Protein AF-A0A5K1JCP0-F1 (afdb_monomer)

Organism: NCBI:txid74426

pLDDT: mean 72.77, std 20.05, range [24.59, 98.25]

Structure (mmCIF, N/CA/C/O backbone):
data_AF-A0A5K1JCP0-F1
#
_entry.id   AF-A0A5K1JCP0-F1
#
loop_
_atom_site.group_PDB
_atom_site.id
_atom_site.type_symbol
_atom_site.label_atom_id
_atom_site.label_alt_id
_atom_site.label_comp_id
_atom_site.label_asym_id
_atom_site.label_entity_id
_atom_site.label_seq_id
_atom_site.pdbx_PDB_ins_code
_atom_site.Cartn_x
_atom_site.Cartn_y
_atom_site.Cartn_z
_atom_site.occupancy
_atom_site.B_iso_or_equiv
_atom_site.auth_seq_id
_atom_site.auth_comp_id
_atom_site.auth_asym_id
_atom_site.auth_atom_id
_atom_site.pdbx_PDB_model_num
ATOM 1 N N . MET A 1 1 ? -26.012 -19.043 0.066 1.00 44.84 1 MET A N 1
ATOM 2 C CA . MET A 1 1 ? -24.870 -18.541 0.856 1.00 44.84 1 MET A CA 1
ATOM 3 C C . MET A 1 1 ? -23.805 -19.621 0.827 1.00 44.84 1 MET A C 1
ATOM 5 O O . MET A 1 1 ? -23.989 -20.650 1.457 1.00 44.84 1 MET A O 1
ATOM 9 N N . GLN A 1 2 ? -22.771 -19.433 0.012 1.00 24.59 2 GLN A N 1
ATOM 10 C CA . GLN A 1 2 ? -21.590 -20.290 -0.040 1.00 24.59 2 GLN A CA 1
ATOM 11 C C . GLN A 1 2 ? -20.403 -19.359 -0.281 1.00 24.59 2 GLN A C 1
ATOM 13 O O . GLN A 1 2 ? -20.394 -18.589 -1.238 1.00 24.59 2 GLN A O 1
ATOM 18 N N . VAL A 1 3 ? -19.486 -19.356 0.679 1.00 40.62 3 VAL A N 1
ATOM 19 C CA . VAL A 1 3 ? -18.186 -18.690 0.624 1.00 40.62 3 VAL A CA 1
ATOM 20 C C . VAL A 1 3 ? -17.167 -19.762 0.226 1.00 40.62 3 VAL A C 1
ATOM 22 O O . VAL A 1 3 ? -17.354 -20.922 0.589 1.00 40.62 3 VAL A O 1
ATOM 25 N N . MET A 1 4 ? -16.077 -19.325 -0.411 1.00 38.41 4 MET A N 1
ATOM 26 C CA . MET A 1 4 ? -14.826 -20.035 -0.736 1.00 38.41 4 MET A CA 1
ATOM 27 C C . MET A 1 4 ? -14.733 -20.625 -2.149 1.00 38.41 4 MET A C 1
ATOM 29 O O . MET A 1 4 ? -15.557 -21.427 -2.569 1.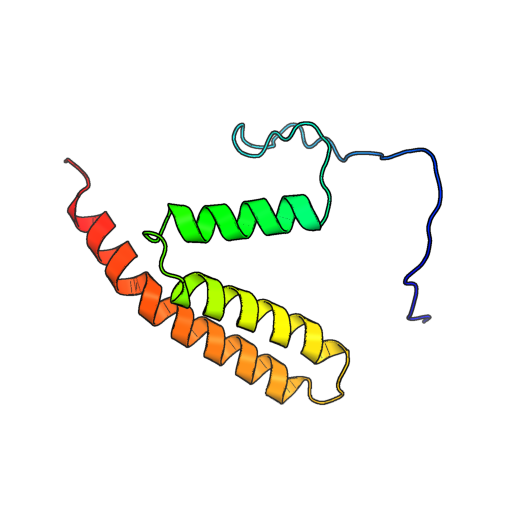00 38.41 4 MET A O 1
ATOM 33 N N . GLY A 1 5 ? -13.661 -20.226 -2.837 1.00 29.78 5 GLY A N 1
ATOM 34 C CA . GLY A 1 5 ? -13.209 -20.767 -4.114 1.00 29.78 5 GLY A CA 1
ATOM 35 C C . GLY A 1 5 ? -11.961 -20.028 -4.607 1.00 29.78 5 GLY A C 1
ATOM 36 O O . GLY A 1 5 ? -12.033 -19.244 -5.544 1.00 29.78 5 GLY A O 1
ATOM 37 N N . VAL A 1 6 ? -10.822 -20.226 -3.929 1.00 55.28 6 VAL A N 1
ATOM 38 C CA . VAL A 1 6 ? -9.549 -20.389 -4.663 1.00 55.28 6 VAL A CA 1
ATOM 39 C C . VAL A 1 6 ? -9.742 -21.638 -5.499 1.00 55.28 6 VAL A C 1
ATOM 41 O O . VAL A 1 6 ? -10.282 -22.561 -4.913 1.00 55.28 6 VAL A O 1
ATOM 44 N N . GLU A 1 7 ? -9.329 -21.666 -6.769 1.00 38.16 7 GLU A N 1
ATOM 45 C CA . GLU A 1 7 ? -9.083 -22.870 -7.594 1.00 38.16 7 GLU A CA 1
ATOM 46 C C . GLU A 1 7 ? -8.894 -22.392 -9.061 1.00 38.16 7 GLU A C 1
ATOM 48 O O . GLU A 1 7 ? -9.481 -21.383 -9.437 1.00 38.16 7 GLU A O 1
ATOM 53 N N . LEU A 1 8 ? -8.094 -22.932 -9.982 1.00 35.41 8 LEU A N 1
ATOM 54 C CA . LEU A 1 8 ? -7.198 -24.081 -10.139 1.00 35.41 8 LEU A CA 1
ATOM 55 C C . LEU A 1 8 ? -6.272 -23.731 -11.318 1.00 35.41 8 LEU A C 1
ATOM 57 O O . LEU A 1 8 ? -6.566 -22.823 -12.101 1.00 35.41 8 LEU A O 1
ATOM 61 N N . GLU A 1 9 ? -5.168 -24.454 -11.473 1.00 52.81 9 GLU A N 1
ATOM 62 C CA . GLU A 1 9 ? -4.559 -24.590 -12.797 1.00 52.81 9 GLU A CA 1
ATOM 63 C C . GLU A 1 9 ? -5.617 -25.168 -13.751 1.00 52.81 9 GLU A C 1
ATOM 65 O O . GLU A 1 9 ? -6.113 -26.251 -13.470 1.00 52.81 9 GLU A O 1
ATOM 70 N N . ASP A 1 10 ? -5.989 -24.464 -14.830 1.00 40.44 10 ASP A N 1
ATOM 71 C CA . ASP A 1 10 ? -6.170 -25.115 -16.134 1.00 40.44 10 ASP A CA 1
ATOM 72 C C . ASP A 1 10 ? -6.374 -24.166 -17.332 1.00 40.44 10 ASP A C 1
ATOM 74 O O . ASP A 1 10 ? -6.848 -23.033 -17.238 1.00 40.44 10 ASP A O 1
ATOM 78 N N . ASN A 1 11 ? -5.920 -24.703 -18.462 1.00 47.84 11 ASN A N 1
ATOM 79 C CA . ASN A 1 11 ? -5.794 -24.207 -19.831 1.00 47.84 11 ASN A CA 1
ATOM 80 C C . ASN A 1 11 ? -6.986 -23.456 -20.473 1.00 47.84 11 ASN A C 1
ATOM 82 O O . ASN A 1 11 ? -8.154 -23.728 -20.226 1.00 47.84 11 ASN A O 1
ATOM 86 N N . ASP A 1 12 ? -6.625 -22.615 -21.455 1.00 48.75 12 ASP A N 1
ATOM 87 C CA . ASP A 1 12 ? -7.416 -22.232 -22.641 1.00 48.75 12 ASP A CA 1
ATOM 88 C C . ASP A 1 12 ? -8.704 -21.404 -22.475 1.00 48.75 12 ASP A C 1
ATOM 90 O O . ASP A 1 12 ? -9.805 -21.809 -22.841 1.00 48.75 12 ASP A O 1
ATOM 94 N N . ARG A 1 13 ? -8.528 -20.138 -22.076 1.00 45.03 13 ARG A N 1
ATOM 95 C CA . ARG A 1 13 ? -8.909 -18.929 -22.855 1.00 45.03 13 ARG A CA 1
ATOM 96 C C . ARG A 1 13 ? -8.867 -17.713 -21.935 1.00 45.03 13 ARG A C 1
ATOM 98 O O . ARG A 1 13 ? -9.802 -17.430 -21.193 1.00 45.03 13 ARG A O 1
ATOM 105 N N . LYS A 1 14 ? -7.781 -16.943 -22.024 1.00 43.97 14 LYS A N 1
ATOM 106 C CA . LYS A 1 14 ? -7.708 -15.603 -21.429 1.00 43.97 14 LYS A CA 1
ATOM 107 C C . LYS A 1 14 ? -8.642 -14.683 -22.211 1.00 43.97 14 LYS A C 1
ATOM 109 O O . LYS A 1 14 ? -8.235 -14.108 -23.216 1.00 43.97 14 LYS A O 1
ATOM 114 N N . VAL A 1 15 ? -9.894 -14.561 -21.780 1.00 42.59 15 VAL A N 1
ATOM 115 C CA . VAL A 1 15 ? -10.753 -13.468 -22.243 1.00 42.59 15 VAL A CA 1
ATOM 116 C C . VAL A 1 15 ? -10.279 -12.215 -21.523 1.00 42.59 15 VAL A C 1
ATOM 118 O O . VAL A 1 15 ? -10.600 -11.964 -20.366 1.00 42.59 15 VAL A O 1
ATOM 121 N N . LEU A 1 16 ? -9.409 -11.486 -22.207 1.00 48.72 16 LEU A N 1
ATOM 122 C CA . LEU A 1 16 ? -8.891 -10.204 -21.771 1.00 48.72 16 LEU A CA 1
ATOM 123 C C . LEU A 1 16 ? -9.989 -9.175 -22.021 1.00 48.72 16 LEU A C 1
ATOM 125 O O . LEU A 1 16 ? -10.410 -8.984 -23.160 1.00 48.72 16 LEU A O 1
ATOM 129 N N . THR A 1 17 ? -10.492 -8.552 -20.960 1.00 46.53 17 THR A N 1
ATOM 130 C CA . THR A 1 17 ? -11.445 -7.445 -21.058 1.00 46.53 17 THR A CA 1
ATOM 131 C C . THR A 1 17 ? -10.779 -6.293 -21.807 1.00 46.53 17 THR A C 1
ATOM 133 O O . THR A 1 17 ? -9.910 -5.617 -21.257 1.00 46.53 17 THR A O 1
ATOM 136 N N . TYR A 1 18 ? -11.140 -6.110 -23.077 1.00 47.50 18 TYR A N 1
ATOM 137 C CA . TYR A 1 18 ? -10.761 -4.943 -23.866 1.00 47.50 18 TYR A CA 1
ATOM 138 C C . TYR A 1 18 ? -11.735 -3.816 -23.531 1.00 47.50 18 TYR A C 1
ATOM 140 O O . TYR A 1 18 ? -12.907 -3.881 -23.895 1.00 47.50 18 TYR A O 1
ATOM 148 N N . ASP A 1 19 ? -11.254 -2.819 -22.799 1.00 50.97 19 ASP A N 1
ATOM 149 C CA . ASP A 1 19 ? -11.982 -1.577 -22.563 1.00 50.97 19 ASP A CA 1
ATOM 150 C C . ASP A 1 19 ? -11.562 -0.569 -23.644 1.00 50.97 19 ASP A C 1
ATOM 152 O O . ASP A 1 19 ? -10.394 -0.175 -23.715 1.00 50.97 19 ASP A O 1
ATOM 156 N N . SER A 1 20 ? -12.488 -0.214 -24.538 1.00 51.81 20 SER A N 1
ATOM 157 C CA . SER A 1 20 ? -12.230 0.669 -25.684 1.00 51.81 20 SER A CA 1
ATOM 158 C C . SER A 1 20 ? -11.939 2.116 -25.287 1.00 51.81 20 SER A C 1
ATOM 160 O O . SER A 1 20 ? -11.323 2.835 -26.071 1.00 51.81 20 SER A O 1
ATOM 162 N N . ASP A 1 21 ? -12.325 2.525 -24.076 1.00 57.34 21 ASP A N 1
ATOM 163 C CA . ASP A 1 21 ? -12.120 3.883 -23.558 1.00 57.34 21 ASP A CA 1
ATOM 164 C C . ASP A 1 21 ? -10.877 3.985 -22.655 1.00 57.34 21 ASP A C 1
ATOM 166 O O . ASP A 1 21 ? -10.618 5.011 -22.021 1.00 57.34 21 ASP A O 1
ATOM 170 N N . CYS A 1 22 ? -10.068 2.923 -22.614 1.00 50.31 22 CYS A N 1
ATOM 171 C CA . CYS A 1 22 ? -8.858 2.834 -21.814 1.00 50.31 22 CYS A CA 1
ATOM 172 C C . CYS A 1 22 ? -7.802 3.859 -22.289 1.00 50.31 22 CYS A C 1
ATOM 174 O O . CYS A 1 22 ? -7.326 3.774 -23.430 1.00 50.31 22 CYS A O 1
ATOM 176 N N . PRO A 1 23 ? -7.391 4.833 -21.445 1.00 55.03 23 PRO A N 1
ATOM 177 C CA . PRO A 1 23 ? -6.382 5.816 -21.818 1.00 55.03 23 PRO A CA 1
ATOM 178 C C . PRO A 1 23 ? -5.103 5.151 -22.329 1.00 55.03 23 PRO A C 1
ATOM 180 O O . PRO A 1 23 ? -4.681 4.111 -21.833 1.00 55.03 23 PRO A O 1
ATOM 183 N N . ARG A 1 24 ? -4.423 5.787 -23.290 1.00 53.94 24 ARG A N 1
ATOM 184 C CA . ARG A 1 24 ? -3.310 5.167 -24.031 1.00 53.94 24 ARG A CA 1
ATOM 185 C C . ARG A 1 24 ? -2.160 4.643 -23.153 1.00 53.94 24 ARG A C 1
ATOM 187 O O . ARG A 1 24 ? -1.449 3.738 -23.568 1.00 53.94 24 ARG A O 1
ATOM 194 N N . HIS A 1 25 ? -1.974 5.197 -21.954 1.00 52.94 25 HIS A N 1
ATOM 195 C CA . HIS A 1 25 ? -0.964 4.755 -20.985 1.00 52.94 25 HIS A CA 1
ATOM 196 C C . HIS A 1 25 ? -1.375 3.511 -20.171 1.00 52.94 25 HIS A C 1
ATOM 198 O O . HIS A 1 25 ? -0.527 2.909 -19.519 1.00 52.94 25 HIS A O 1
ATOM 204 N N . TYR A 1 26 ? -2.645 3.107 -20.239 1.00 52.66 26 TYR A N 1
ATOM 205 C CA . TYR A 1 26 ? -3.187 1.861 -19.695 1.00 52.66 26 TYR A CA 1
ATOM 206 C C . TYR A 1 26 ? -3.368 0.765 -20.766 1.00 52.66 26 TYR A C 1
ATOM 208 O O . TYR A 1 26 ? -3.687 -0.373 -20.417 1.00 52.66 26 TYR A O 1
ATOM 216 N N . LEU A 1 27 ? -3.129 1.063 -22.054 1.00 57.69 27 LEU A N 1
ATOM 217 C CA . LEU A 1 27 ? -3.097 0.059 -23.127 1.00 57.69 27 LEU A CA 1
ATOM 218 C C . LEU A 1 27 ? -1.915 -0.898 -22.909 1.00 57.69 27 LEU A C 1
ATOM 220 O O . LEU A 1 27 ? -0.783 -0.632 -23.310 1.00 57.69 27 LEU A O 1
ATOM 224 N N . GLY A 1 28 ? -2.177 -2.018 -22.239 1.00 60.41 28 GLY A N 1
ATOM 225 C CA . GLY A 1 28 ? -1.250 -3.144 -22.163 1.00 60.41 28 GLY A CA 1
ATOM 226 C C . GLY A 1 28 ? -1.245 -3.977 -23.449 1.00 60.41 28 GLY A C 1
ATOM 227 O O . GLY A 1 28 ? -2.107 -3.836 -24.311 1.00 60.41 28 GLY A O 1
ATOM 228 N N . ASP A 1 29 ? -0.331 -4.942 -23.534 1.00 68.69 29 ASP A N 1
ATOM 229 C CA . ASP A 1 29 ? -0.303 -6.024 -24.540 1.00 68.69 29 ASP A CA 1
ATOM 230 C C . ASP A 1 29 ? -1.446 -7.049 -24.356 1.00 68.69 29 ASP A C 1
ATOM 232 O O . ASP A 1 29 ? -1.340 -8.207 -24.755 1.00 68.69 29 ASP A O 1
ATOM 236 N N . GLY A 1 30 ? -2.513 -6.652 -23.659 1.00 66.25 30 GLY A N 1
ATOM 237 C CA . GLY A 1 30 ? -3.578 -7.520 -23.183 1.00 66.25 30 GLY A CA 1
ATOM 238 C C . GLY A 1 30 ? -3.149 -8.494 -22.079 1.00 66.25 30 GLY A C 1
ATOM 239 O O . GLY A 1 30 ? -3.998 -9.004 -21.367 1.00 66.25 30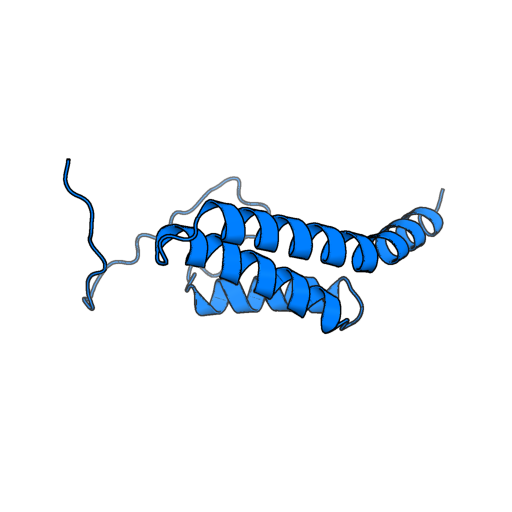 GLY A O 1
ATOM 240 N N . PHE A 1 31 ? -1.863 -8.748 -21.842 1.00 63.38 31 PHE A N 1
ATOM 241 C CA . PHE A 1 31 ? -1.422 -9.777 -20.906 1.00 63.38 31 PHE A CA 1
ATOM 242 C C . PHE A 1 31 ? -1.202 -9.204 -19.501 1.00 63.38 31 PHE A C 1
ATOM 244 O O . PHE A 1 31 ? -0.106 -8.779 -19.127 1.00 63.38 31 PHE A O 1
ATOM 251 N N . ILE A 1 32 ? -2.247 -9.235 -18.674 1.00 67.62 32 ILE A N 1
ATOM 252 C CA . ILE A 1 32 ? -2.168 -8.807 -17.273 1.00 67.62 32 ILE A CA 1
ATOM 253 C C . ILE A 1 32 ? -2.076 -10.034 -16.364 1.00 67.62 32 ILE A C 1
ATOM 255 O O . ILE A 1 32 ? -2.978 -10.863 -16.304 1.00 67.62 32 ILE A O 1
ATOM 259 N N . THR A 1 33 ? -0.969 -10.145 -15.629 1.00 74.38 33 THR A N 1
ATOM 260 C CA . THR A 1 33 ? -0.829 -11.072 -14.496 1.00 74.38 33 THR A CA 1
ATOM 261 C C . THR A 1 33 ? -0.702 -10.274 -13.207 1.00 74.38 33 THR A C 1
ATOM 263 O O . THR A 1 33 ? -0.218 -9.140 -13.233 1.00 74.38 33 THR A O 1
ATOM 266 N N . ALA A 1 34 ? -1.064 -10.868 -12.066 1.00 69.56 34 ALA A N 1
ATOM 267 C CA . ALA A 1 34 ? -0.902 -10.227 -10.759 1.00 69.56 34 ALA A CA 1
ATOM 268 C C . ALA A 1 34 ? 0.541 -9.731 -10.538 1.00 69.56 34 ALA A C 1
ATOM 270 O O . ALA A 1 34 ? 0.760 -8.606 -10.097 1.00 69.56 34 ALA A O 1
ATOM 271 N N . THR A 1 35 ? 1.544 -10.516 -10.945 1.00 73.81 35 THR A N 1
ATOM 272 C CA . THR A 1 35 ? 2.958 -10.114 -10.888 1.00 73.81 35 THR A CA 1
ATOM 273 C C . THR A 1 35 ? 3.260 -8.890 -11.753 1.00 73.81 35 THR A C 1
ATOM 275 O O . THR A 1 35 ? 3.990 -8.005 -11.312 1.00 73.81 35 THR A O 1
ATOM 278 N N . ARG A 1 36 ? 2.722 -8.813 -12.978 1.00 72.44 36 ARG A N 1
ATOM 279 C CA . ARG A 1 36 ? 2.920 -7.652 -13.864 1.00 72.44 36 ARG A CA 1
ATOM 280 C C . ARG A 1 36 ? 2.233 -6.407 -13.313 1.00 72.44 36 ARG A C 1
ATOM 282 O O . ARG A 1 36 ? 2.860 -5.352 -13.294 1.00 72.44 36 ARG A O 1
ATOM 289 N N . ALA A 1 37 ? 1.011 -6.545 -12.803 1.00 76.44 37 ALA A N 1
ATOM 290 C CA . ALA A 1 37 ? 0.284 -5.453 -12.163 1.00 76.44 37 ALA A CA 1
ATOM 291 C C . ALA A 1 37 ? 1.048 -4.913 -10.942 1.00 76.44 37 ALA A C 1
ATOM 293 O O . AL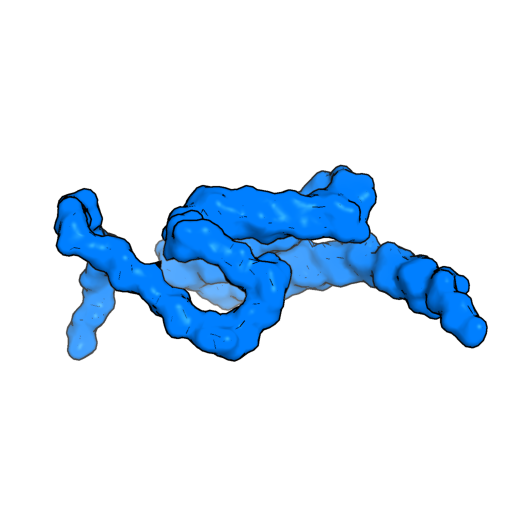A A 1 37 ? 1.310 -3.715 -10.861 1.00 76.44 37 ALA A O 1
ATOM 294 N N . MET A 1 38 ? 1.515 -5.795 -10.051 1.00 77.56 38 MET A N 1
ATOM 295 C CA . MET A 1 38 ? 2.296 -5.395 -8.874 1.00 77.56 38 MET A CA 1
ATOM 296 C C . MET A 1 38 ? 3.641 -4.764 -9.250 1.00 77.56 38 MET A C 1
ATOM 298 O O . MET A 1 38 ? 4.032 -3.766 -8.649 1.00 77.56 38 MET A O 1
ATOM 302 N N . ARG A 1 39 ? 4.342 -5.287 -10.268 1.00 80.12 39 ARG A N 1
ATOM 303 C CA . ARG A 1 39 ? 5.577 -4.664 -10.783 1.00 80.12 39 ARG A CA 1
ATOM 304 C C . ARG A 1 39 ? 5.320 -3.271 -11.347 1.00 80.12 39 ARG A C 1
ATOM 306 O O . ARG A 1 39 ? 6.115 -2.374 -11.089 1.00 80.12 39 ARG A O 1
ATOM 313 N N . SER A 1 40 ? 4.230 -3.097 -12.092 1.00 80.88 40 SER A N 1
ATOM 314 C CA . SER A 1 40 ? 3.830 -1.798 -12.632 1.00 80.88 40 SER A CA 1
ATOM 315 C C . SER A 1 40 ? 3.547 -0.800 -11.511 1.00 80.88 40 SER A C 1
ATOM 317 O O . SER A 1 40 ? 4.127 0.281 -11.502 1.00 80.88 40 SER A O 1
ATOM 319 N N . ALA A 1 41 ? 2.738 -1.195 -10.522 1.00 80.38 41 ALA A N 1
ATOM 320 C CA . ALA A 1 41 ? 2.402 -0.354 -9.377 1.00 80.38 41 ALA A CA 1
ATOM 321 C C . ALA A 1 41 ? 3.653 0.059 -8.580 1.00 80.38 41 ALA A C 1
ATOM 323 O O . ALA A 1 41 ? 3.865 1.242 -8.331 1.00 80.38 41 ALA A O 1
ATOM 324 N N . ILE A 1 42 ? 4.529 -0.894 -8.236 1.00 81.56 42 ILE A N 1
ATOM 325 C CA . ILE A 1 42 ? 5.775 -0.612 -7.502 1.00 81.56 42 ILE A CA 1
ATOM 326 C C . ILE A 1 42 ? 6.701 0.306 -8.308 1.00 81.56 42 ILE A C 1
ATOM 328 O O . ILE A 1 42 ? 7.304 1.216 -7.741 1.00 81.56 42 ILE A O 1
ATOM 332 N N . LYS A 1 43 ? 6.821 0.081 -9.624 1.00 81.62 43 LYS A N 1
ATOM 333 C CA . LYS A 1 43 ? 7.639 0.924 -10.501 1.00 81.62 43 LYS A CA 1
ATOM 334 C C . LYS A 1 43 ? 7.131 2.364 -10.509 1.00 81.62 43 LYS A C 1
ATOM 336 O O . LYS A 1 43 ? 7.944 3.268 -10.376 1.00 81.62 43 LYS A O 1
ATOM 341 N N . GLN A 1 44 ? 5.819 2.570 -10.607 1.00 80.94 44 GLN A N 1
ATOM 342 C CA . GLN A 1 44 ? 5.230 3.907 -10.595 1.00 80.94 44 GLN A CA 1
ATOM 343 C C . GLN A 1 44 ? 5.542 4.650 -9.290 1.00 80.94 44 GLN A C 1
ATOM 345 O O . GLN A 1 44 ? 6.083 5.749 -9.333 1.00 80.94 44 GLN A O 1
ATOM 350 N N . TRP A 1 45 ? 5.331 4.010 -8.134 1.00 78.56 45 TRP A N 1
ATOM 351 C CA . TRP A 1 45 ? 5.697 4.595 -6.837 1.00 78.56 45 TRP A CA 1
ATOM 352 C C . TRP A 1 45 ? 7.190 4.918 -6.724 1.00 78.56 45 TRP A C 1
ATOM 354 O O . TRP A 1 45 ? 7.574 5.925 -6.136 1.00 78.56 45 TRP A O 1
ATOM 364 N N . ARG A 1 46 ? 8.057 4.067 -7.275 1.00 74.44 46 ARG A N 1
ATOM 365 C CA . ARG A 1 46 ? 9.504 4.295 -7.261 1.00 74.44 46 ARG A CA 1
ATOM 366 C C . ARG A 1 46 ? 9.903 5.472 -8.152 1.00 74.44 46 ARG A C 1
ATOM 368 O O . ARG A 1 46 ? 10.731 6.281 -7.737 1.00 74.44 46 ARG A O 1
ATOM 375 N N . ASP A 1 47 ? 9.359 5.528 -9.362 1.00 78.81 47 ASP A N 1
ATOM 376 C CA . ASP A 1 47 ? 9.754 6.491 -10.388 1.00 78.81 47 ASP A CA 1
ATOM 377 C C . ASP A 1 47 ? 9.179 7.893 -10.090 1.00 78.81 47 ASP A C 1
ATOM 379 O O . ASP A 1 47 ? 9.884 8.879 -10.284 1.00 78.81 47 ASP A O 1
ATOM 383 N N . GLU A 1 48 ? 7.957 7.994 -9.545 1.00 77.50 48 GLU A N 1
ATOM 384 C CA . GLU A 1 48 ? 7.328 9.275 -9.168 1.00 77.50 48 GLU A CA 1
ATOM 385 C C . GLU A 1 48 ? 7.928 9.900 -7.898 1.00 77.50 48 GLU A C 1
ATOM 387 O O . GLU A 1 48 ? 8.003 11.121 -7.789 1.00 77.50 48 GLU A O 1
ATOM 392 N N . PHE A 1 49 ? 8.388 9.084 -6.943 1.00 70.62 49 PHE A N 1
ATOM 393 C CA . PHE A 1 49 ? 8.849 9.558 -5.630 1.00 70.62 49 PHE A CA 1
ATOM 394 C C . PHE A 1 49 ? 10.344 9.314 -5.387 1.00 70.62 49 PHE A C 1
ATOM 396 O O . PHE A 1 49 ? 10.768 8.950 -4.286 1.00 70.62 49 PHE A O 1
ATOM 403 N N . THR A 1 50 ? 11.151 9.497 -6.434 1.00 72.94 50 THR A N 1
ATOM 404 C CA . THR A 1 50 ? 12.623 9.550 -6.366 1.00 72.94 50 THR A CA 1
ATOM 405 C C . THR A 1 50 ? 13.257 8.350 -5.647 1.00 72.94 50 THR A C 1
ATOM 407 O O . THR A 1 50 ? 14.172 8.501 -4.844 1.00 72.94 50 THR A O 1
ATOM 410 N N . HIS A 1 51 ? 12.780 7.134 -5.922 1.00 67.38 51 HIS A N 1
ATOM 411 C CA . HIS A 1 51 ? 13.281 5.894 -5.310 1.00 67.38 51 HIS A CA 1
ATOM 412 C C . HIS A 1 51 ? 13.178 5.849 -3.774 1.00 67.38 51 HIS A C 1
ATOM 414 O O . HIS A 1 51 ? 13.929 5.125 -3.116 1.00 67.38 51 HIS A O 1
ATOM 420 N N . SER A 1 52 ? 12.223 6.575 -3.186 1.00 81.88 52 SER A N 1
ATOM 421 C CA . SER A 1 52 ? 11.964 6.525 -1.750 1.00 81.88 52 SER A CA 1
ATOM 422 C C . SER A 1 52 ? 11.404 5.157 -1.344 1.00 81.88 52 SER A C 1
ATOM 424 O O . SER A 1 52 ? 10.206 4.876 -1.431 1.00 81.88 52 SER A O 1
ATOM 426 N N . ALA A 1 53 ? 12.292 4.274 -0.882 1.00 86.06 53 ALA A N 1
ATOM 427 C CA . ALA A 1 53 ? 11.931 2.928 -0.441 1.00 86.06 53 ALA A CA 1
ATOM 428 C C . ALA A 1 53 ? 10.880 2.943 0.684 1.00 86.06 53 ALA A C 1
ATOM 430 O O . ALA A 1 53 ? 10.067 2.024 0.779 1.00 86.06 53 ALA A O 1
ATOM 431 N N . ILE A 1 54 ? 10.860 4.000 1.506 1.00 90.31 54 ILE A N 1
ATOM 432 C CA . ILE A 1 54 ? 9.909 4.144 2.610 1.00 90.31 54 ILE A CA 1
ATOM 433 C C . ILE A 1 54 ? 8.473 4.398 2.116 1.00 90.31 54 ILE A C 1
ATOM 435 O O . ILE A 1 54 ? 7.527 3.868 2.697 1.00 90.31 54 ILE A O 1
ATOM 439 N N . ILE A 1 55 ? 8.300 5.108 0.995 1.00 90.94 55 ILE A N 1
ATOM 440 C CA . ILE A 1 55 ? 6.991 5.321 0.353 1.00 90.94 55 ILE A CA 1
ATOM 441 C C . ILE A 1 55 ? 6.434 3.986 -0.154 1.00 90.94 55 ILE A C 1
ATOM 443 O O . ILE A 1 55 ? 5.319 3.596 0.203 1.00 90.94 55 ILE A O 1
ATOM 447 N N . VAL A 1 56 ? 7.248 3.229 -0.897 1.00 89.56 56 VAL A N 1
ATOM 448 C CA . VAL A 1 56 ? 6.874 1.892 -1.392 1.00 89.56 56 VAL A CA 1
ATOM 449 C C . VAL A 1 56 ? 6.569 0.942 -0.226 1.00 89.56 56 VAL A C 1
ATOM 451 O O . VAL A 1 56 ? 5.612 0.169 -0.280 1.00 89.56 56 VAL A O 1
ATOM 454 N N . TRP A 1 57 ? 7.339 1.020 0.861 1.00 91.38 57 TRP A N 1
ATOM 455 C CA . TRP A 1 57 ? 7.133 0.211 2.060 1.00 91.38 57 TRP A CA 1
ATOM 456 C C . TRP A 1 57 ? 5.776 0.466 2.731 1.00 91.38 57 TRP A C 1
ATOM 458 O O . TRP A 1 57 ? 5.055 -0.494 3.031 1.00 91.38 57 TRP A O 1
ATOM 468 N N . TRP A 1 58 ? 5.401 1.732 2.959 1.00 94.56 58 TRP A N 1
ATOM 469 C CA . TRP A 1 58 ? 4.113 2.070 3.579 1.00 94.56 58 TRP A CA 1
ATOM 470 C C . TRP A 1 58 ? 2.928 1.680 2.698 1.00 94.56 58 TRP A C 1
ATOM 472 O O . TRP A 1 58 ? 1.926 1.160 3.205 1.00 94.56 58 TRP A O 1
ATOM 482 N N . TRP A 1 59 ? 3.063 1.843 1.381 1.00 91.44 59 TRP A N 1
ATOM 483 C CA . TRP A 1 59 ? 2.077 1.368 0.416 1.00 91.44 59 TRP A CA 1
ATOM 484 C C . TRP A 1 59 ? 1.889 -0.158 0.501 1.00 91.44 59 TRP A C 1
ATOM 486 O O . TRP A 1 59 ? 0.776 -0.631 0.741 1.00 91.44 59 TRP A O 1
ATOM 496 N N . CYS A 1 60 ? 2.975 -0.939 0.446 1.00 91.81 60 CYS A N 1
ATOM 497 C CA . CYS A 1 60 ? 2.930 -2.400 0.596 1.00 91.81 60 CYS A CA 1
ATOM 498 C C . CYS A 1 60 ? 2.329 -2.839 1.944 1.00 91.81 60 CYS A C 1
ATOM 500 O O . CYS A 1 60 ? 1.541 -3.786 2.005 1.00 91.81 60 CYS A O 1
ATOM 502 N N . CYS A 1 61 ? 2.673 -2.156 3.042 1.00 94.81 61 CYS A N 1
ATOM 503 C CA . CYS A 1 61 ? 2.114 -2.457 4.361 1.00 94.81 61 CYS A CA 1
ATOM 504 C C . CYS A 1 61 ? 0.603 -2.223 4.418 1.00 94.81 61 CYS A C 1
ATOM 506 O O . CYS A 1 61 ? -0.099 -3.018 5.040 1.00 94.81 61 CYS A O 1
ATOM 508 N N . THR A 1 62 ? 0.105 -1.190 3.740 1.00 95.44 62 THR A N 1
ATOM 509 C CA . THR A 1 62 ? -1.334 -0.927 3.634 1.00 95.44 62 THR A CA 1
ATOM 510 C C . THR A 1 62 ? -2.048 -2.113 2.985 1.00 95.44 62 THR A C 1
ATOM 512 O O . THR A 1 62 ? -2.952 -2.681 3.594 1.00 95.44 62 THR A O 1
ATOM 515 N N . PHE A 1 63 ? -1.582 -2.564 1.813 1.00 91.31 63 PHE A N 1
ATOM 516 C CA . PHE A 1 63 ? -2.145 -3.734 1.124 1.00 91.31 63 PHE A CA 1
ATOM 517 C C . PHE A 1 63 ? -2.102 -4.997 1.983 1.00 91.31 63 PHE A C 1
ATOM 519 O O . PHE A 1 63 ? -3.091 -5.723 2.069 1.00 91.31 63 PHE A O 1
ATOM 526 N N . LYS A 1 64 ? 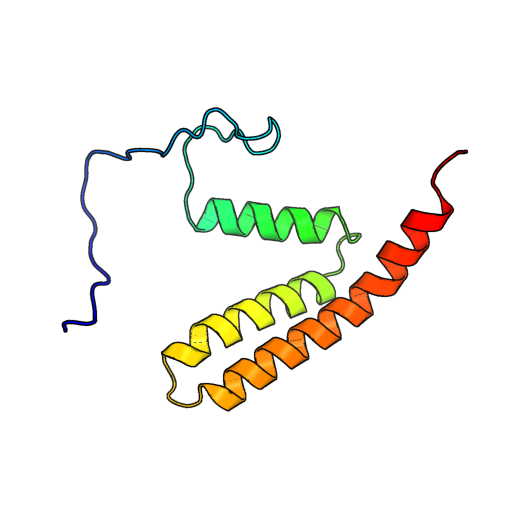-0.983 -5.233 2.677 1.00 92.38 64 LYS A N 1
ATOM 527 C CA . LYS A 1 64 ? -0.835 -6.364 3.600 1.00 92.38 64 LYS A CA 1
ATOM 528 C C . LYS A 1 64 ? -1.926 -6.370 4.673 1.00 92.38 64 LYS A C 1
ATOM 530 O O . LYS A 1 64 ? -2.499 -7.424 4.929 1.00 92.38 64 LYS A O 1
ATOM 535 N N . TYR A 1 65 ? -2.198 -5.233 5.316 1.00 94.50 65 TYR A N 1
ATOM 536 C CA . TYR A 1 65 ? -3.199 -5.168 6.386 1.00 94.50 65 TYR A CA 1
ATOM 537 C C . TYR A 1 65 ? -4.638 -5.203 5.858 1.00 94.50 65 TYR A C 1
ATOM 539 O O . TYR A 1 65 ? -5.470 -5.870 6.465 1.00 94.50 65 TYR A O 1
ATOM 547 N N . VAL A 1 66 ? -4.916 -4.596 4.698 1.00 92.69 66 VAL A N 1
ATOM 548 C CA . VAL A 1 66 ? -6.222 -4.716 4.019 1.00 92.69 66 VAL A CA 1
ATOM 549 C C . VAL A 1 66 ? -6.515 -6.166 3.637 1.00 92.69 66 VAL A C 1
ATOM 551 O O . VAL A 1 66 ? -7.616 -6.649 3.857 1.00 92.69 66 VAL A O 1
ATOM 554 N N . TRP A 1 67 ? -5.529 -6.893 3.114 1.00 88.56 67 TRP A N 1
ATOM 555 C CA . TRP A 1 67 ? -5.690 -8.315 2.812 1.00 88.56 67 TRP A CA 1
ATOM 556 C C . TRP A 1 67 ? -5.888 -9.152 4.085 1.00 88.56 67 TRP A C 1
ATOM 558 O O . TRP A 1 67 ? -6.777 -9.999 4.162 1.00 88.56 67 TRP A O 1
ATOM 568 N N . ARG A 1 68 ? -5.068 -8.899 5.113 1.00 89.94 68 ARG A N 1
ATOM 569 C CA . ARG A 1 68 ? -5.071 -9.667 6.367 1.00 89.94 68 ARG A CA 1
ATOM 570 C C . ARG A 1 68 ? -6.357 -9.508 7.181 1.00 89.94 68 ARG A C 1
ATOM 572 O O . ARG A 1 68 ? -6.737 -10.453 7.878 1.00 89.94 68 ARG A O 1
ATOM 579 N N . CYS A 1 69 ? -7.041 -8.367 7.067 1.00 89.69 69 CYS A N 1
ATOM 580 C CA . CYS A 1 69 ? -8.239 -8.087 7.860 1.00 89.69 69 CYS A CA 1
ATOM 581 C C . CYS A 1 69 ? -9.378 -9.092 7.598 1.00 89.69 69 CYS A C 1
ATOM 583 O O . CYS A 1 69 ? -10.208 -9.311 8.481 1.00 89.69 69 CYS A O 1
ATOM 585 N N . LEU A 1 70 ? -9.375 -9.752 6.431 1.00 81.38 70 LEU A N 1
ATOM 586 C CA . LEU A 1 70 ? -10.342 -10.783 6.046 1.00 81.38 70 LEU A CA 1
ATOM 587 C C . LEU A 1 70 ? -9.999 -12.187 6.571 1.00 81.38 70 LEU A C 1
ATOM 589 O O . LEU A 1 70 ? -10.871 -13.049 6.597 1.00 81.38 70 LEU A O 1
ATOM 593 N N . SER A 1 71 ? -8.751 -12.444 6.982 1.00 76.69 71 SER A N 1
ATOM 594 C CA . SER A 1 71 ? -8.263 -13.812 7.217 1.00 76.69 71 SER A CA 1
ATOM 595 C C . SER A 1 71 ? -7.921 -14.137 8.673 1.00 76.69 71 SER A C 1
ATOM 597 O O . SER A 1 71 ? -7.834 -15.311 9.020 1.00 76.69 71 SER A O 1
ATOM 599 N N . LYS A 1 72 ? -7.665 -13.136 9.530 1.00 75.19 72 LYS A N 1
ATOM 600 C CA . LYS A 1 72 ? -7.034 -13.364 10.849 1.00 75.19 72 LYS A CA 1
ATOM 601 C C . LYS A 1 72 ? -7.930 -13.113 12.070 1.00 75.19 72 LYS A C 1
ATOM 603 O O . LYS A 1 72 ? -7.433 -13.115 13.193 1.00 75.19 72 LYS A O 1
ATOM 608 N N . GLY A 1 73 ? -9.224 -12.845 11.878 1.00 72.00 73 GLY A N 1
ATOM 609 C CA . GLY A 1 73 ? -10.167 -12.575 12.978 1.00 72.00 73 GLY A CA 1
ATOM 610 C C . GLY A 1 73 ? -9.887 -11.289 13.778 1.00 72.00 73 GLY A C 1
ATOM 611 O O . GLY A 1 73 ? -10.541 -11.037 14.783 1.00 72.00 73 GLY A O 1
ATOM 612 N N . GLN A 1 74 ? -8.929 -10.464 13.338 1.00 86.12 74 GLN A N 1
ATOM 613 C CA . GLN A 1 74 ? -8.579 -9.159 13.915 1.00 86.12 74 GLN A CA 1
ATOM 614 C C . GLN A 1 74 ? -8.888 -8.036 12.917 1.00 86.12 74 GLN A C 1
ATOM 616 O O . GLN A 1 74 ? -8.058 -7.169 12.655 1.00 86.12 74 GLN A O 1
ATOM 621 N N . THR A 1 75 ? -10.090 -8.066 12.337 1.00 92.19 75 THR A N 1
ATOM 622 C CA . THR A 1 75 ? -10.477 -7.192 11.223 1.00 92.19 75 THR A CA 1
ATOM 623 C C . THR A 1 75 ? -10.351 -5.708 11.561 1.00 92.19 75 THR A C 1
ATOM 625 O O . THR A 1 75 ? -9.695 -4.983 10.820 1.00 92.19 75 THR A O 1
ATOM 628 N N . LEU A 1 76 ? -10.920 -5.256 12.687 1.00 95.19 76 LEU A N 1
ATOM 629 C CA . LEU A 1 76 ? -10.859 -3.842 13.082 1.00 95.19 76 LEU A CA 1
ATOM 630 C C . LEU A 1 76 ? -9.415 -3.375 13.367 1.00 95.19 76 LEU A C 1
ATOM 632 O O . LEU A 1 76 ? -8.994 -2.409 12.734 1.00 95.19 76 LEU A O 1
ATOM 636 N N . PRO A 1 77 ? -8.601 -4.082 14.184 1.00 95.12 77 PRO A N 1
ATOM 637 C CA . PRO A 1 77 ? -7.187 -3.737 14.348 1.00 95.12 77 PRO A CA 1
ATOM 638 C C . PRO A 1 77 ? -6.386 -3.698 13.039 1.00 95.12 77 PRO A C 1
ATOM 640 O O . PRO A 1 77 ? -5.487 -2.873 12.890 1.00 95.12 77 PRO A O 1
ATOM 643 N N . ASP A 1 78 ? -6.681 -4.585 12.087 1.00 95.69 78 ASP A N 1
ATOM 644 C CA . ASP A 1 78 ? -6.016 -4.589 10.783 1.00 95.69 78 ASP A CA 1
ATOM 645 C C . ASP A 1 78 ? -6.426 -3.394 9.917 1.00 95.69 78 ASP A C 1
ATOM 647 O O . ASP A 1 78 ? -5.566 -2.782 9.281 1.00 95.69 78 ASP A O 1
ATOM 651 N N . ILE A 1 79 ? -7.703 -3.005 9.945 1.00 95.88 79 ILE A N 1
ATOM 652 C CA . ILE A 1 79 ? -8.177 -1.771 9.306 1.00 95.88 79 ILE A CA 1
ATOM 653 C C . ILE A 1 79 ? -7.470 -0.557 9.920 1.00 95.88 79 ILE A C 1
ATOM 655 O O . ILE A 1 79 ? -6.927 0.269 9.184 1.00 95.88 79 ILE A O 1
ATOM 659 N N . ASP A 1 80 ? -7.380 -0.480 11.250 1.00 97.44 80 ASP A N 1
ATOM 660 C CA . ASP A 1 80 ? -6.682 0.611 11.938 1.00 97.44 80 ASP A CA 1
ATOM 661 C C . ASP A 1 80 ? -5.200 0.675 11.545 1.00 97.44 80 ASP A C 1
ATOM 663 O O . ASP A 1 80 ? -4.649 1.756 11.316 1.00 97.44 80 ASP A O 1
ATOM 667 N N . LYS A 1 81 ? -4.542 -0.482 11.399 1.00 96.94 81 LYS A N 1
ATOM 668 C CA . LYS A 1 81 ? -3.157 -0.557 10.915 1.00 96.94 81 LYS A CA 1
ATOM 669 C C . LYS A 1 81 ? -3.016 -0.137 9.455 1.00 96.94 81 LYS A C 1
ATOM 671 O O . LYS A 1 81 ? -2.024 0.516 9.126 1.00 96.94 81 LYS A O 1
ATOM 676 N N . ALA A 1 82 ? -3.970 -0.471 8.590 1.00 96.75 82 ALA A N 1
ATOM 677 C CA . ALA A 1 82 ? -3.978 0.004 7.209 1.00 96.75 82 ALA A CA 1
ATOM 678 C C . ALA A 1 82 ? -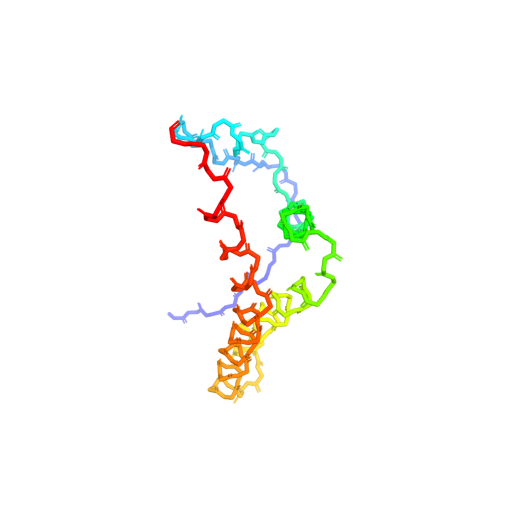4.107 1.537 7.153 1.00 96.75 82 ALA A C 1
ATOM 680 O O . ALA A 1 82 ? -3.324 2.193 6.467 1.00 96.75 82 ALA A O 1
ATOM 681 N N . ILE A 1 83 ? -5.020 2.117 7.941 1.00 97.88 83 ILE A N 1
ATOM 682 C CA . ILE A 1 83 ? -5.192 3.573 8.061 1.00 97.88 83 ILE A CA 1
ATOM 683 C C . ILE A 1 83 ? -3.914 4.236 8.590 1.00 97.88 83 ILE A C 1
ATOM 685 O O . ILE A 1 83 ? -3.487 5.266 8.069 1.00 97.88 83 ILE A O 1
ATOM 689 N N . ASP A 1 84 ? -3.275 3.657 9.606 1.00 98.25 84 ASP A N 1
ATOM 690 C CA . ASP A 1 84 ? -2.005 4.152 10.142 1.00 98.25 84 ASP A CA 1
ATOM 691 C C . ASP A 1 84 ? -0.880 4.134 9.089 1.00 98.25 84 ASP A C 1
ATOM 693 O O . ASP A 1 84 ? -0.135 5.107 8.962 1.00 98.25 84 ASP A O 1
ATOM 697 N N . CYS A 1 85 ? -0.792 3.079 8.272 1.00 97.88 85 CYS A N 1
ATOM 698 C CA . CYS A 1 85 ? 0.154 3.026 7.154 1.00 97.88 85 CYS A CA 1
ATOM 699 C C . CYS A 1 85 ? -0.134 4.117 6.111 1.00 97.88 85 CYS A C 1
ATOM 701 O O . CYS A 1 85 ? 0.802 4.773 5.661 1.00 97.88 85 CYS A O 1
ATOM 703 N N . LEU A 1 86 ? -1.405 4.372 5.783 1.00 97.69 86 LEU A N 1
ATOM 704 C CA . LEU A 1 86 ? -1.802 5.456 4.875 1.00 97.69 86 LEU A CA 1
ATOM 705 C C . LEU A 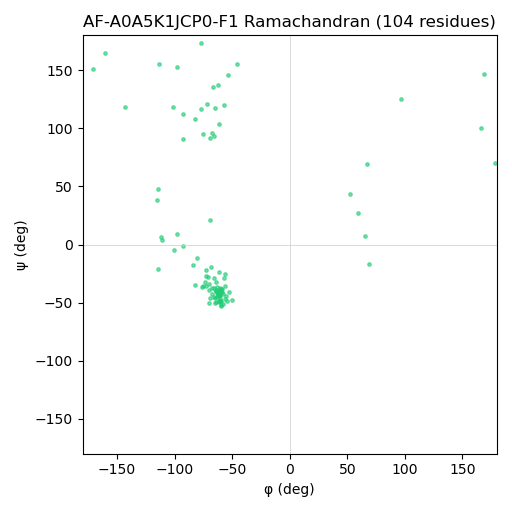1 86 ? -1.461 6.843 5.430 1.00 97.69 86 LEU A C 1
ATOM 707 O O . 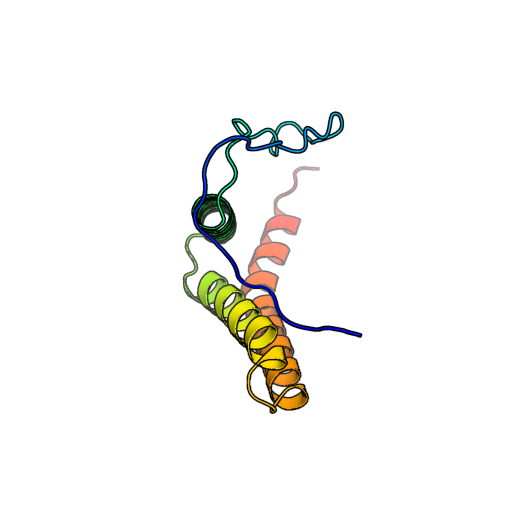LEU A 1 86 ? -0.997 7.705 4.686 1.00 97.69 86 LEU A O 1
ATOM 711 N N . LYS A 1 87 ? -1.642 7.069 6.737 1.00 98.00 87 LYS A N 1
ATOM 712 C CA . LYS A 1 87 ? -1.237 8.324 7.393 1.00 98.00 87 LYS A CA 1
ATOM 713 C C . LYS A 1 87 ? 0.273 8.545 7.288 1.00 98.00 87 LYS A C 1
ATOM 715 O O . LYS A 1 87 ? 0.704 9.653 6.978 1.00 98.00 87 LYS A O 1
ATOM 720 N N . LYS A 1 88 ? 1.071 7.495 7.509 1.00 96.88 88 LYS A N 1
ATOM 721 C CA . LYS A 1 88 ? 2.531 7.551 7.347 1.00 96.88 88 LYS A CA 1
ATOM 722 C C . LYS A 1 88 ? 2.928 7.791 5.891 1.00 96.88 88 LYS A C 1
ATOM 724 O O . LYS A 1 88 ? 3.713 8.694 5.638 1.00 96.88 88 LYS A O 1
ATOM 729 N N . LEU A 1 89 ? 2.323 7.070 4.946 1.00 94.44 89 LEU A N 1
ATOM 730 C CA . LEU A 1 89 ? 2.523 7.279 3.510 1.00 94.44 89 LEU A CA 1
ATOM 731 C C . LEU A 1 89 ? 2.253 8.734 3.110 1.00 94.44 89 LEU A C 1
ATOM 733 O O . LEU A 1 89 ? 3.087 9.355 2.458 1.00 94.44 89 LEU A O 1
ATOM 737 N N . ARG A 1 90 ? 1.118 9.297 3.543 1.00 94.38 90 ARG A N 1
ATOM 738 C CA . ARG A 1 90 ? 0.758 10.693 3.267 1.00 94.38 90 ARG A CA 1
ATOM 739 C C . ARG A 1 90 ? 1.841 11.660 3.739 1.00 94.38 90 ARG A C 1
ATOM 741 O O . ARG A 1 90 ? 2.193 12.554 2.984 1.00 94.38 90 ARG A O 1
ATOM 748 N N . LYS A 1 91 ? 2.382 11.462 4.944 1.00 94.81 91 LYS A N 1
ATOM 749 C CA . LYS A 1 91 ? 3.444 12.312 5.502 1.00 94.81 91 LYS A CA 1
ATOM 750 C C . LYS A 1 91 ? 4.716 12.307 4.643 1.00 94.81 91 LYS A C 1
ATOM 752 O O . LYS A 1 91 ? 5.350 13.346 4.511 1.00 94.81 91 LYS A O 1
ATOM 757 N N . GLU A 1 92 ? 5.077 11.163 4.064 1.00 91.69 92 GLU A N 1
ATOM 758 C CA . GLU A 1 92 ? 6.238 11.055 3.166 1.00 91.69 92 GLU A CA 1
ATOM 759 C C . GLU A 1 92 ? 5.977 11.710 1.795 1.00 91.69 92 GLU A C 1
ATOM 761 O O . GLU A 1 92 ? 6.876 12.300 1.202 1.00 91.69 92 GLU A O 1
ATOM 766 N N . VAL A 1 93 ? 4.742 11.619 1.291 1.00 90.00 93 VAL A N 1
ATOM 767 C CA . VAL A 1 93 ? 4.343 12.104 -0.045 1.00 90.00 93 VAL A CA 1
ATOM 768 C C . VAL A 1 93 ? 4.036 13.609 -0.071 1.00 90.00 93 VAL A C 1
ATOM 770 O O . VAL A 1 93 ? 4.334 14.287 -1.053 1.00 90.00 93 VAL A O 1
ATOM 773 N N . GLU A 1 94 ? 3.471 14.159 1.004 1.00 90.94 94 GLU A N 1
ATOM 774 C CA . GLU A 1 94 ? 3.072 15.569 1.131 1.00 90.94 94 GLU A CA 1
ATOM 775 C C . GLU A 1 94 ? 4.158 16.601 0.751 1.00 90.94 94 GLU A C 1
ATOM 777 O O . GLU A 1 94 ? 3.850 17.497 -0.048 1.00 90.94 94 GLU A O 1
ATOM 782 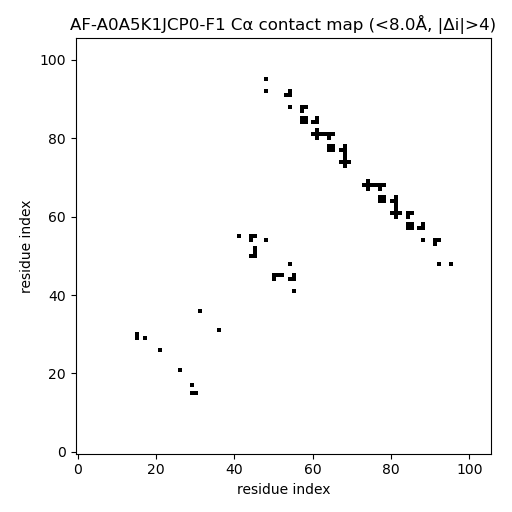N N . PRO A 1 95 ? 5.421 16.507 1.222 1.00 86.25 95 PRO A N 1
ATOM 783 C CA . PRO A 1 95 ? 6.464 17.449 0.810 1.00 86.25 95 PRO A CA 1
ATOM 784 C C . PRO A 1 95 ? 6.775 17.365 -0.691 1.00 86.25 95 PRO A C 1
ATOM 786 O O . PRO A 1 95 ? 7.068 18.384 -1.316 1.00 86.25 95 PRO A O 1
ATOM 789 N N . ILE A 1 96 ? 6.656 16.175 -1.287 1.00 84.88 96 ILE A N 1
ATOM 790 C CA . ILE 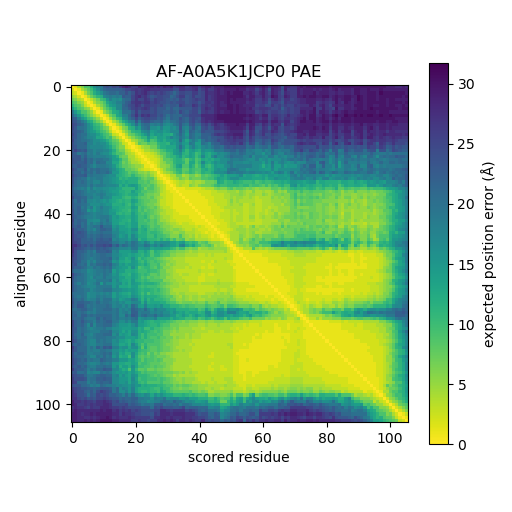A 1 96 ? 6.933 15.947 -2.708 1.00 84.88 96 ILE A CA 1
ATOM 791 C C . ILE A 1 96 ? 5.840 16.620 -3.544 1.00 84.88 96 ILE A C 1
ATOM 793 O O . ILE A 1 96 ? 6.141 17.464 -4.387 1.00 84.88 96 ILE A O 1
ATOM 797 N N . CYS A 1 97 ? 4.565 16.374 -3.236 1.00 81.62 97 CYS A N 1
ATOM 798 C CA . CYS A 1 97 ? 3.446 17.043 -3.910 1.00 81.62 97 CYS A CA 1
ATOM 799 C C . CYS A 1 97 ? 3.488 18.573 -3.757 1.00 81.62 97 CYS A C 1
ATOM 801 O O . CYS A 1 97 ? 3.208 19.299 -4.711 1.00 81.62 97 CYS A O 1
ATOM 803 N N . SER A 1 98 ? 3.889 19.069 -2.584 1.00 78.25 98 SER A N 1
ATOM 804 C CA . SER A 1 98 ? 4.040 20.507 -2.333 1.00 78.25 98 SER A CA 1
ATOM 805 C C . SER A 1 98 ? 5.130 21.128 -3.214 1.00 78.25 98 SER A C 1
ATOM 807 O O . SER A 1 98 ? 4.930 22.210 -3.763 1.00 78.25 98 SER A O 1
ATOM 809 N N . SER A 1 99 ? 6.246 20.424 -3.426 1.00 65.81 99 SER A N 1
ATOM 810 C CA . SER A 1 99 ? 7.343 20.879 -4.294 1.00 65.81 99 SER A CA 1
ATOM 811 C C . SER A 1 99 ? 7.018 20.861 -5.797 1.00 65.81 99 SER A C 1
ATOM 813 O O . SER A 1 99 ? 7.525 21.696 -6.546 1.00 65.81 99 SER A O 1
ATOM 815 N N . HIS A 1 100 ? 6.122 19.975 -6.245 1.00 58.72 100 HIS A N 1
ATOM 816 C CA . HIS A 1 100 ? 5.654 19.953 -7.637 1.00 58.72 100 HIS A CA 1
ATOM 817 C C . HIS A 1 100 ? 4.708 21.118 -7.974 1.00 58.72 100 HIS A C 1
ATOM 819 O O . HIS A 1 100 ? 4.647 21.551 -9.122 1.00 58.72 100 HIS A O 1
ATOM 825 N N . SER A 1 101 ? 3.990 21.664 -6.986 1.00 58.16 101 SER A N 1
ATOM 826 C CA . SER A 1 101 ? 3.063 22.789 -7.196 1.00 58.16 101 SER A CA 1
ATOM 827 C C . SER A 1 101 ? 3.762 24.134 -7.452 1.00 58.16 101 SER A C 1
ATOM 829 O O . SER A 1 101 ? 3.186 25.030 -8.062 1.00 58.16 101 SER A O 1
ATOM 831 N N . SER A 1 102 ? 5.021 24.270 -7.031 1.00 52.72 102 SER A N 1
ATOM 832 C CA . SER A 1 102 ? 5.826 25.492 -7.151 1.00 52.72 102 SER A CA 1
ATOM 833 C C . SER A 1 102 ? 6.693 25.555 -8.416 1.00 52.72 102 SER A C 1
ATOM 835 O O . SER A 1 102 ? 7.366 26.559 -8.639 1.00 52.72 102 SER A O 1
ATOM 837 N N . THR A 1 103 ? 6.664 24.522 -9.266 1.00 51.66 103 THR A N 1
ATOM 838 C CA . THR A 1 103 ? 7.451 24.425 -10.514 1.00 51.66 103 THR A CA 1
ATOM 839 C C . THR A 1 103 ? 6.618 24.497 -11.801 1.00 51.66 103 THR A C 1
ATOM 841 O O . THR A 1 103 ? 7.179 24.390 -12.890 1.00 51.66 103 THR A O 1
ATOM 844 N N . ALA A 1 104 ? 5.303 24.720 -11.719 1.00 40.62 104 ALA A N 1
ATOM 845 C CA . ALA A 1 104 ? 4.476 24.931 -12.907 1.00 40.62 104 ALA A CA 1
ATOM 846 C C . ALA A 1 104 ? 4.769 26.317 -13.535 1.00 40.62 104 ALA A C 1
ATOM 848 O O . ALA A 1 104 ? 4.598 27.330 -12.848 1.00 40.62 104 ALA A O 1
ATOM 849 N N . PRO A 1 105 ? 5.214 26.404 -14.806 1.00 47.75 105 PRO A N 1
ATOM 850 C CA . PRO A 1 105 ? 5.374 27.689 -15.480 1.00 47.75 105 PRO A CA 1
ATOM 851 C C . PRO A 1 105 ? 3.997 28.336 -15.695 1.00 47.75 105 PRO A C 1
ATOM 853 O O . PRO A 1 105 ? 3.040 27.652 -16.062 1.00 47.75 105 PRO A O 1
ATOM 856 N N . ARG A 1 106 ? 3.913 29.643 -15.414 1.00 40.47 106 ARG A N 1
ATOM 857 C CA . ARG A 1 106 ? 2.764 30.495 -15.760 1.00 40.47 106 ARG A CA 1
ATOM 858 C C . ARG A 1 106 ? 2.641 30.673 -17.267 1.00 40.47 106 ARG A C 1
ATOM 860 O O . ARG A 1 106 ? 3.705 30.752 -17.920 1.00 40.47 106 ARG A O 1
#

Mean predicted aligned error: 12.63 Å

Sequence (106 aa):
MQVMGVELEDNDRKVLTYDSDCPRHYLGDGFITATRAMRSAIKQWRDEFTHSAIIVWWWCCTFKYVWRCLSKGQTLPDIDKAIDCLKKLRKEVEPICSSHSSTAPR

Foldseek 3Di:
DDDDDDDDDDDDDPPQDDDVPDPPVRDDPSDDDPVVVVVVVLVCQCVLQVNPVLLSVLVVLLVVLCVCLVPPVVNVVSNVSSVVSVVVNCVSCVVSVVVVVVPDDD

Solvent-accessible surface area (backbone atoms only — not comparable to full-atom values): 6643 Å² total; per-residue (Å²): 142,83,84,90,78,86,85,75,96,79,85,93,77,88,82,60,87,81,63,92,84,54,54,79,93,70,64,65,93,65,79,81,44,74,69,55,53,52,51,51,54,55,47,49,52,31,69,76,50,78,60,41,63,66,50,53,48,26,52,52,49,22,53,51,24,60,59,42,26,79,75,68,89,46,35,66,66,22,48,53,49,20,53,51,25,49,55,54,30,47,65,68,46,49,63,55,59,54,57,58,70,76,68,66,83,131

Radius of gyration: 18.45 Å; Cα contacts (8 Å, |Δi|>4): 52; chains: 1; bounding box: 38×56×40 Å

Secondary structure (DSSP, 8-state):
-----------S-------TT--TTT---S---HHHHHHHHHHHHHHHTTT-HHHHHHHHHHHHHHHHTTTSS-HHHHHHHHHHHHHHHHHHHHHHHHHHHT----